Protein AF-A0AAV5TJA1-F1 (afdb_monomer_lite)

Radius of gyration: 21.53 Å; chains: 1; bounding box: 52×37×58 Å

pLDDT: mean 79.9, std 7.94, range [49.72, 91.69]

Organism: NCBI:txid358040

Structure (mmCIF, N/CA/C/O backbone):
data_AF-A0AAV5TJA1-F1
#
_entry.id   AF-A0AAV5TJA1-F1
#
loop_
_atom_site.group_PDB
_atom_site.id
_atom_site.type_symbol
_atom_site.label_atom_id
_atom_site.label_alt_id
_atom_site.label_comp_id
_atom_site.label_asym_id
_atom_site.label_entity_id
_atom_site.label_seq_id
_atom_site.pdbx_PDB_ins_code
_atom_site.Cartn_x
_atom_site.Cartn_y
_atom_site.Cartn_z
_atom_site.occupancy
_atom_site.B_iso_or_equiv
_atom_site.auth_seq_id
_atom_site.auth_comp_id
_atom_site.auth_asym_id
_atom_site.auth_atom_id
_atom_site.pdbx_PDB_model_num
ATOM 1 N N . GLN A 1 1 ? -17.751 -13.944 13.351 1.00 64.94 1 GLN A N 1
ATOM 2 C CA . GLN A 1 1 ? -16.417 -13.339 13.574 1.00 64.94 1 GLN A CA 1
ATOM 3 C C . GLN A 1 1 ? -15.294 -14.240 13.064 1.00 64.94 1 GLN A C 1
ATOM 5 O O . GLN A 1 1 ? -14.561 -13.781 12.206 1.00 64.94 1 GLN A O 1
ATOM 10 N N . VAL A 1 2 ? -15.208 -15.517 13.468 1.00 77.38 2 VAL A N 1
ATOM 11 C CA . VAL A 1 2 ? -14.156 -16.451 12.991 1.00 77.38 2 VAL A CA 1
ATOM 12 C C . VAL A 1 2 ? -14.112 -16.595 11.462 1.00 77.38 2 VAL A C 1
ATOM 14 O O . VAL A 1 2 ? -13.052 -16.428 10.872 1.00 77.38 2 VAL A O 1
ATOM 17 N N . ALA A 1 3 ? -15.261 -16.809 10.810 1.00 81.62 3 ALA A N 1
ATOM 18 C CA . ALA A 1 3 ? -15.333 -16.922 9.348 1.00 81.62 3 ALA A CA 1
ATOM 19 C C . ALA A 1 3 ? -14.856 -15.652 8.618 1.00 81.62 3 ALA A C 1
ATOM 21 O O . ALA A 1 3 ? -14.217 -15.740 7.576 1.00 81.62 3 ALA A O 1
ATOM 22 N N . LEU A 1 4 ?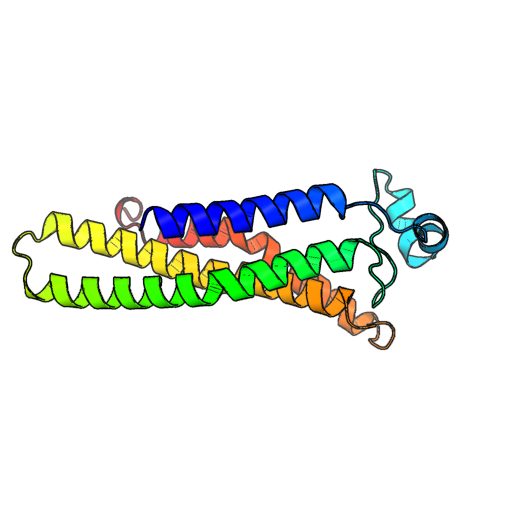 -15.117 -14.473 9.192 1.00 81.88 4 LEU A N 1
ATOM 23 C CA . LEU A 1 4 ? -14.651 -13.210 8.628 1.00 81.88 4 LEU A CA 1
ATOM 24 C C . LEU A 1 4 ? -13.134 -13.062 8.779 1.00 81.88 4 LEU A C 1
ATOM 26 O O . LEU A 1 4 ? -12.468 -12.694 7.822 1.00 81.88 4 LEU A O 1
ATOM 30 N N . CYS A 1 5 ? -12.583 -13.388 9.951 1.00 80.00 5 CYS A N 1
ATOM 31 C CA . CYS A 1 5 ? -11.135 -13.375 10.156 1.00 80.00 5 CYS A CA 1
ATOM 32 C C . CYS A 1 5 ? -10.425 -14.348 9.205 1.00 80.00 5 CYS A C 1
ATOM 34 O O . CYS A 1 5 ? -9.402 -13.991 8.630 1.00 80.00 5 CYS A O 1
ATOM 36 N N . ALA A 1 6 ? -10.988 -15.543 9.004 1.00 84.88 6 ALA A N 1
ATOM 37 C CA . ALA A 1 6 ? -10.466 -16.523 8.057 1.00 84.88 6 ALA A CA 1
ATOM 38 C C . ALA A 1 6 ? -10.518 -16.001 6.611 1.00 84.88 6 ALA A C 1
ATOM 40 O O . ALA A 1 6 ? -9.522 -16.090 5.900 1.00 84.88 6 ALA A O 1
ATOM 41 N N . ALA A 1 7 ? -11.633 -15.393 6.194 1.00 87.00 7 ALA A N 1
ATOM 42 C CA . ALA A 1 7 ? -11.761 -14.791 4.868 1.00 87.00 7 ALA A CA 1
ATOM 43 C C . ALA A 1 7 ? -10.744 -13.658 4.645 1.00 87.00 7 ALA A C 1
ATOM 45 O O . ALA A 1 7 ? -10.059 -13.641 3.626 1.00 87.00 7 ALA A O 1
ATOM 46 N N . THR A 1 8 ? -10.581 -12.754 5.616 1.00 85.38 8 THR A N 1
ATOM 47 C CA . THR A 1 8 ? -9.579 -11.680 5.545 1.00 85.38 8 THR A CA 1
ATOM 48 C C . THR A 1 8 ? -8.162 -12.242 5.469 1.00 85.38 8 THR A C 1
ATOM 50 O O . THR A 1 8 ? -7.363 -11.758 4.673 1.00 85.38 8 THR A O 1
ATOM 53 N N . LEU A 1 9 ? -7.849 -13.278 6.253 1.00 87.25 9 LEU A N 1
ATOM 54 C CA . LEU A 1 9 ? -6.540 -13.928 6.220 1.00 87.25 9 LEU A CA 1
ATOM 55 C C . LEU A 1 9 ? -6.255 -14.524 4.838 1.00 87.25 9 LEU A C 1
ATOM 57 O O . LEU A 1 9 ? -5.189 -14.278 4.292 1.00 87.25 9 LEU A O 1
ATOM 61 N N . ILE A 1 10 ? -7.218 -15.239 4.251 1.00 90.81 10 ILE A N 1
ATOM 62 C CA . ILE A 1 10 ? -7.085 -15.825 2.909 1.00 90.81 10 ILE A CA 1
ATOM 63 C C . ILE A 1 10 ? -6.821 -14.735 1.866 1.00 90.81 10 ILE A C 1
ATOM 65 O O . ILE A 1 10 ? -5.906 -14.872 1.054 1.00 90.81 10 ILE A O 1
ATOM 69 N N . ILE A 1 11 ? -7.578 -13.633 1.908 1.00 89.69 11 ILE A N 1
ATOM 70 C CA . ILE A 1 11 ? -7.388 -12.508 0.984 1.00 89.69 11 ILE A CA 1
ATOM 71 C C . ILE A 1 11 ? -5.988 -11.907 1.163 1.00 89.69 11 ILE A C 1
ATOM 73 O O . ILE A 1 11 ? -5.269 -11.738 0.181 1.00 89.69 11 ILE A O 1
ATOM 77 N N . LEU A 1 12 ? -5.551 -11.642 2.396 1.00 87.81 12 LEU A N 1
ATOM 78 C CA . LEU A 1 12 ? -4.220 -11.085 2.655 1.00 87.81 12 LEU A CA 1
ATOM 79 C C . LEU A 1 12 ? -3.098 -12.041 2.231 1.00 87.81 12 LEU A C 1
ATOM 81 O O . LEU A 1 12 ? -2.128 -11.608 1.615 1.00 87.81 12 LEU A O 1
ATOM 85 N N . SER A 1 13 ? -3.241 -13.342 2.488 1.00 89.88 13 SER A N 1
ATOM 86 C CA . SER A 1 13 ? -2.297 -14.356 2.014 1.00 89.88 13 SER A CA 1
ATOM 87 C C . SER A 1 13 ? -2.232 -14.398 0.487 1.00 89.88 13 SER A C 1
ATOM 89 O O . SER A 1 13 ? -1.139 -14.501 -0.064 1.00 89.88 13 SER A O 1
ATOM 91 N N . SER A 1 14 ? -3.364 -14.249 -0.209 1.00 89.94 14 SER A N 1
ATOM 92 C CA . SER A 1 14 ? -3.384 -14.192 -1.676 1.00 89.94 14 SER A CA 1
ATOM 93 C C . SER A 1 14 ? -2.633 -12.977 -2.230 1.00 89.94 14 SER A C 1
ATOM 95 O O . SER A 1 14 ? -1.937 -13.104 -3.233 1.00 89.94 14 SER A O 1
ATOM 97 N N . VAL A 1 15 ? -2.686 -11.829 -1.540 1.00 90.50 15 VAL A N 1
ATOM 98 C CA . VAL A 1 15 ? -1.891 -10.645 -1.899 1.00 90.50 15 VAL A CA 1
ATOM 99 C C . VAL A 1 15 ? -0.408 -10.952 -1.752 1.00 90.50 15 VAL A C 1
ATOM 101 O O . VAL A 1 15 ? 0.348 -10.734 -2.689 1.00 90.50 15 VAL A O 1
ATOM 104 N N . VAL A 1 16 ? 0.024 -11.517 -0.622 1.00 89.00 16 VAL A N 1
ATOM 105 C CA . VAL A 1 16 ? 1.441 -11.877 -0.418 1.00 89.00 16 VAL A CA 1
ATOM 106 C C . VAL A 1 16 ? 1.937 -12.829 -1.511 1.00 89.00 16 VAL A C 1
ATOM 108 O O . VAL A 1 16 ? 3.029 -12.637 -2.043 1.00 89.00 16 VAL A O 1
ATOM 111 N N . LEU A 1 17 ? 1.118 -13.810 -1.899 1.00 91.69 17 LEU A N 1
ATOM 112 C CA . LEU A 1 17 ? 1.439 -14.714 -3.002 1.00 91.69 17 LEU A CA 1
ATOM 113 C C . LEU A 1 17 ? 1.533 -13.975 -4.342 1.00 91.69 17 LEU A C 1
ATOM 115 O O . LEU A 1 17 ? 2.502 -14.175 -5.071 1.00 91.69 17 LEU A O 1
ATOM 119 N N . ALA A 1 18 ? 0.592 -13.081 -4.647 1.00 88.69 18 ALA A N 1
ATOM 120 C CA . ALA A 1 18 ? 0.651 -12.250 -5.846 1.00 88.69 18 ALA A CA 1
ATOM 121 C C . ALA A 1 18 ? 1.947 -11.426 -5.888 1.00 88.69 18 ALA A C 1
ATOM 123 O O . ALA A 1 18 ? 2.632 -11.418 -6.905 1.00 88.69 18 ALA A O 1
ATOM 124 N N . TRP A 1 19 ? 2.353 -10.818 -4.772 1.00 87.88 19 TRP A N 1
ATOM 125 C CA . TRP A 1 19 ? 3.637 -10.122 -4.684 1.00 87.88 19 TRP A CA 1
ATOM 126 C C . TRP A 1 19 ? 4.820 -11.062 -4.913 1.00 87.88 19 TRP A C 1
ATOM 128 O O . TRP A 1 19 ? 5.711 -10.717 -5.673 1.00 87.88 19 TRP A O 1
ATOM 138 N N . SER A 1 20 ? 4.818 -12.268 -4.345 1.00 88.38 20 SER A N 1
ATOM 139 C CA . SER A 1 20 ? 5.913 -13.226 -4.565 1.00 88.38 20 SER A CA 1
ATOM 140 C C . SER A 1 20 ? 6.063 -13.676 -6.025 1.00 88.38 20 SER A C 1
ATOM 142 O O . SER A 1 20 ? 7.172 -13.960 -6.465 1.00 88.38 20 SER A O 1
ATOM 144 N N . VAL A 1 21 ? 4.962 -13.720 -6.783 1.00 90.56 21 VAL A N 1
ATOM 145 C CA . VAL A 1 21 ? 4.949 -14.159 -8.188 1.00 90.56 21 VAL A CA 1
ATOM 146 C C . VAL A 1 21 ? 5.222 -12.999 -9.149 1.00 90.56 21 VAL A C 1
ATOM 148 O O . VAL A 1 21 ? 5.891 -13.182 -10.165 1.00 90.56 21 VAL A O 1
ATOM 151 N N . TYR A 1 22 ? 4.697 -11.811 -8.847 1.00 89.12 22 TYR A N 1
ATOM 152 C CA . TYR A 1 22 ? 4.706 -10.662 -9.754 1.00 89.12 22 TYR A CA 1
ATOM 153 C C . TYR A 1 22 ? 5.741 -9.584 -9.402 1.00 89.12 22 TYR A C 1
ATOM 155 O O . TYR A 1 22 ? 5.984 -8.711 -10.232 1.00 89.12 22 TYR A O 1
ATOM 163 N N . ALA A 1 23 ? 6.386 -9.637 -8.229 1.00 82.19 23 ALA A N 1
ATOM 164 C CA . ALA A 1 23 ? 7.516 -8.767 -7.878 1.00 82.19 23 ALA A CA 1
ATOM 165 C C . ALA A 1 23 ? 8.822 -9.270 -8.512 1.00 82.19 23 ALA A C 1
ATOM 167 O O . ALA A 1 23 ? 9.790 -9.595 -7.827 1.00 82.19 23 ALA A O 1
ATOM 168 N N . LYS A 1 24 ? 8.819 -9.352 -9.840 1.00 87.38 24 LYS A N 1
ATOM 169 C CA . LYS A 1 24 ? 9.995 -9.628 -10.661 1.00 87.38 24 LYS A CA 1
ATOM 170 C C . LYS A 1 24 ? 10.304 -8.419 -11.536 1.00 87.38 24 LYS A C 1
ATOM 172 O O . LYS A 1 24 ? 9.423 -7.589 -11.773 1.00 87.38 24 LYS A O 1
ATOM 177 N N . ASP A 1 25 ? 11.543 -8.342 -12.004 1.00 87.50 25 ASP A N 1
ATOM 178 C CA . ASP A 1 25 ? 11.960 -7.286 -12.919 1.00 87.50 25 ASP A CA 1
ATOM 179 C C . ASP A 1 25 ? 11.175 -7.345 -14.237 1.00 87.50 25 ASP A C 1
ATOM 181 O O . ASP A 1 25 ? 10.715 -8.404 -14.677 1.00 87.50 25 ASP A O 1
ATOM 185 N N . SER A 1 26 ? 10.994 -6.173 -14.839 1.00 90.00 26 SER A N 1
ATOM 186 C CA . SER A 1 26 ? 10.440 -6.001 -16.179 1.00 90.00 26 SER A CA 1
ATOM 187 C C . SER A 1 26 ? 11.366 -6.626 -17.218 1.00 90.00 26 SER A C 1
ATOM 189 O O . SER A 1 26 ? 12.589 -6.564 -17.084 1.00 90.00 26 SER A O 1
ATOM 191 N N . ASP A 1 27 ? 10.798 -7.148 -18.303 1.00 91.00 27 ASP A N 1
ATOM 192 C CA . ASP A 1 27 ? 11.599 -7.661 -19.420 1.00 91.00 27 ASP A CA 1
ATOM 193 C C . ASP A 1 27 ? 12.382 -6.522 -20.114 1.00 91.00 27 ASP A C 1
ATOM 195 O O . ASP A 1 27 ? 13.426 -6.750 -20.720 1.00 91.00 27 ASP A O 1
ATOM 199 N N . GLU A 1 28 ? 11.917 -5.275 -19.962 1.00 88.31 28 GLU A N 1
ATOM 200 C CA . GLU A 1 28 ? 12.562 -4.051 -20.460 1.00 88.31 28 GLU A CA 1
ATOM 201 C C . GLU A 1 28 ? 13.590 -3.456 -19.480 1.00 88.31 28 GLU A C 1
ATOM 203 O O . GLU A 1 28 ? 14.197 -2.423 -19.770 1.00 88.31 28 GLU A O 1
ATOM 208 N N . ALA A 1 29 ? 13.809 -4.084 -18.318 1.00 86.88 29 ALA A N 1
ATOM 209 C CA . ALA A 1 29 ? 14.772 -3.628 -17.316 1.00 86.88 29 ALA A CA 1
ATOM 210 C C . ALA A 1 29 ? 16.164 -3.261 -17.878 1.00 86.88 29 ALA A C 1
ATOM 212 O O . ALA A 1 29 ? 16.636 -2.177 -17.532 1.00 86.88 29 ALA A O 1
ATOM 213 N N . PRO A 1 30 ? 16.820 -4.069 -18.745 1.00 87.38 30 PRO A N 1
ATOM 214 C CA . PRO A 1 30 ? 18.149 -3.723 -19.252 1.00 87.38 30 PRO A CA 1
ATOM 215 C C . PRO A 1 30 ? 18.142 -2.438 -20.086 1.00 87.38 30 PRO A C 1
ATOM 217 O O . PRO A 1 30 ? 19.050 -1.629 -19.955 1.00 87.38 30 PRO A O 1
ATOM 220 N N . THR A 1 31 ? 17.095 -2.206 -20.879 1.00 87.81 31 THR A N 1
ATOM 221 C CA . THR A 1 31 ? 16.961 -0.987 -21.688 1.00 87.81 31 THR A CA 1
ATOM 222 C C . THR A 1 31 ? 16.700 0.240 -20.819 1.00 87.81 31 THR A C 1
ATOM 224 O O . THR A 1 31 ? 17.220 1.312 -21.095 1.00 87.81 31 THR A O 1
ATOM 227 N N . ILE A 1 32 ? 15.920 0.098 -19.744 1.00 85.81 32 ILE A N 1
ATOM 228 C CA . ILE A 1 32 ? 15.647 1.199 -18.806 1.00 85.81 32 ILE A CA 1
ATOM 229 C C . ILE A 1 32 ? 16.915 1.576 -18.025 1.00 85.81 32 ILE A C 1
ATOM 231 O O . ILE A 1 32 ? 17.130 2.742 -17.712 1.00 85.81 32 ILE A O 1
ATOM 235 N N . MET A 1 33 ? 17.792 0.612 -17.729 1.00 86.88 33 MET A N 1
ATOM 236 C CA . MET A 1 33 ? 19.067 0.881 -17.053 1.00 86.88 33 MET A CA 1
ATOM 237 C C . MET A 1 33 ? 20.038 1.733 -17.887 1.00 86.88 33 MET A C 1
ATOM 239 O O . MET A 1 33 ? 20.960 2.315 -17.323 1.00 86.88 33 MET A O 1
ATOM 243 N N . GLU A 1 34 ? 19.841 1.849 -19.200 1.00 88.00 34 GLU A N 1
ATOM 244 C CA . GLU A 1 34 ? 20.666 2.711 -20.055 1.00 88.00 34 GLU A CA 1
ATOM 245 C C . GLU A 1 34 ? 20.300 4.203 -19.930 1.00 88.00 34 GLU A C 1
ATOM 247 O O . GLU A 1 34 ? 21.062 5.061 -20.383 1.00 88.00 34 GLU A O 1
ATOM 252 N N . ASP A 1 35 ? 19.175 4.535 -19.284 1.00 86.62 35 ASP A N 1
ATOM 253 C CA . ASP A 1 35 ? 18.709 5.915 -19.165 1.00 86.62 35 ASP A CA 1
ATOM 254 C C . ASP A 1 35 ? 19.674 6.770 -18.309 1.00 86.62 35 ASP A C 1
ATOM 256 O O . ASP A 1 35 ? 20.073 6.376 -17.205 1.00 86.62 35 ASP A O 1
ATOM 260 N N . PRO A 1 36 ? 20.012 8.001 -18.750 1.00 84.44 36 PRO A N 1
ATOM 261 C CA . PRO A 1 36 ? 20.966 8.866 -18.048 1.00 84.44 36 PRO A CA 1
ATOM 262 C C . PRO A 1 36 ? 20.493 9.253 -16.639 1.00 84.44 36 PRO A C 1
ATOM 264 O O . PRO A 1 36 ? 21.304 9.491 -15.747 1.00 84.44 36 PRO A O 1
ATOM 267 N N . GLU A 1 37 ? 19.178 9.270 -16.405 1.00 81.12 37 GLU A N 1
ATOM 268 C CA . GLU A 1 37 ? 18.582 9.554 -15.095 1.00 81.12 37 GLU A CA 1
ATOM 269 C C . GLU A 1 37 ? 18.829 8.450 -14.058 1.00 81.12 37 GLU A C 1
ATOM 271 O O . GLU A 1 37 ? 18.674 8.685 -12.859 1.00 81.12 37 GLU A O 1
ATOM 276 N N . LEU A 1 38 ? 19.201 7.249 -14.504 1.00 83.38 38 LEU A N 1
ATOM 277 C CA . LEU A 1 38 ? 19.432 6.078 -13.663 1.00 83.38 38 LEU A CA 1
ATOM 278 C C . LEU A 1 38 ? 20.916 5.800 -13.427 1.00 83.38 38 LEU A C 1
ATOM 280 O O . LEU A 1 38 ? 21.247 5.058 -12.502 1.00 83.38 38 LEU A O 1
ATOM 284 N N . GLN A 1 39 ? 21.813 6.446 -14.177 1.00 86.25 39 GLN A N 1
ATOM 285 C CA . GLN A 1 39 ? 23.257 6.233 -14.053 1.00 86.25 39 GLN A CA 1
ATOM 286 C C . GLN A 1 39 ? 23.776 6.511 -12.641 1.00 86.25 39 GLN A C 1
ATOM 288 O O . GLN A 1 39 ? 24.488 5.678 -12.092 1.00 86.25 39 GLN A O 1
ATOM 293 N N . TRP A 1 40 ? 23.331 7.590 -11.988 1.00 86.50 40 TRP A N 1
ATOM 294 C CA . TRP A 1 40 ? 23.729 7.880 -10.601 1.00 86.50 40 TRP A CA 1
ATOM 295 C C . TRP A 1 40 ? 23.316 6.768 -9.616 1.00 86.50 40 TRP A C 1
ATOM 297 O O . TRP A 1 40 ? 23.975 6.549 -8.598 1.00 86.50 40 TRP A O 1
ATOM 307 N N . LEU A 1 41 ? 22.207 6.069 -9.894 1.00 85.44 41 LEU A N 1
ATOM 308 C CA . LEU A 1 41 ? 21.709 4.979 -9.057 1.00 85.44 41 LEU A CA 1
ATOM 309 C C . LEU A 1 41 ? 22.492 3.690 -9.323 1.00 85.44 41 LEU A C 1
ATOM 311 O O . LEU A 1 41 ? 22.789 2.958 -8.383 1.00 85.44 41 LEU A O 1
ATOM 315 N N . ILE A 1 42 ? 22.859 3.447 -10.582 1.00 88.12 42 ILE A N 1
ATOM 316 C CA . ILE A 1 42 ? 23.706 2.324 -11.000 1.00 88.12 42 ILE A CA 1
ATOM 317 C C . ILE A 1 42 ? 25.118 2.475 -10.419 1.00 88.12 42 ILE A C 1
ATOM 319 O O . ILE A 1 42 ? 25.646 1.526 -9.843 1.00 88.12 42 ILE A O 1
ATOM 323 N N . GLU A 1 43 ? 25.698 3.676 -10.485 1.00 89.62 43 GLU A N 1
ATOM 324 C CA . GLU A 1 43 ? 27.015 4.007 -9.919 1.00 89.62 43 GLU A CA 1
ATOM 325 C C . GLU A 1 43 ? 27.082 3.794 -8.404 1.00 89.62 43 GLU A C 1
ATOM 327 O O . GLU A 1 43 ? 28.119 3.403 -7.867 1.00 89.62 43 GLU A O 1
ATOM 332 N N . ARG A 1 44 ? 25.964 4.012 -7.701 1.00 88.31 44 ARG A N 1
ATOM 333 C CA . ARG A 1 44 ? 25.855 3.771 -6.257 1.00 88.31 44 ARG A CA 1
ATOM 334 C C . ARG A 1 44 ? 25.991 2.284 -5.892 1.00 88.31 44 ARG A C 1
ATOM 336 O O . ARG A 1 44 ? 26.335 1.975 -4.749 1.00 88.31 44 ARG A O 1
ATOM 343 N N . GLY A 1 45 ? 25.742 1.384 -6.844 1.00 84.31 45 GLY A N 1
ATOM 344 C CA . GLY A 1 45 ? 25.779 -0.063 -6.661 1.00 84.31 45 GLY A CA 1
ATOM 345 C C . GLY A 1 45 ? 24.579 -0.630 -5.889 1.00 84.31 45 GLY A C 1
ATOM 346 O O . GLY A 1 45 ? 23.758 0.094 -5.325 1.00 84.31 45 GLY A O 1
ATOM 347 N N . GLY A 1 46 ? 24.491 -1.963 -5.853 1.00 84.69 46 GLY A N 1
ATOM 348 C CA . GLY A 1 46 ? 23.399 -2.716 -5.224 1.00 84.69 46 GLY A CA 1
ATOM 349 C C . GLY A 1 46 ? 22.424 -3.339 -6.228 1.00 84.69 46 GLY A C 1
ATOM 350 O O . GLY A 1 46 ? 22.572 -3.194 -7.439 1.00 84.69 46 GLY A O 1
ATOM 351 N N . THR A 1 47 ? 21.433 -4.073 -5.719 1.00 83.00 47 THR A N 1
ATOM 352 C CA . THR A 1 47 ? 20.377 -4.682 -6.542 1.00 83.00 47 THR A CA 1
ATOM 353 C C . THR A 1 47 ? 19.277 -3.655 -6.798 1.00 83.00 47 THR A C 1
ATOM 355 O O . THR A 1 47 ? 18.568 -3.261 -5.870 1.00 83.00 47 THR A O 1
ATOM 358 N N . ILE A 1 48 ? 19.144 -3.212 -8.048 1.00 84.06 48 ILE A N 1
ATOM 359 C CA . ILE A 1 48 ? 18.085 -2.296 -8.483 1.00 84.06 48 ILE A CA 1
ATOM 360 C C . ILE A 1 48 ? 16.947 -3.129 -9.063 1.00 84.06 48 ILE A C 1
ATOM 362 O O . ILE A 1 48 ? 17.150 -3.836 -10.045 1.00 84.06 48 ILE A O 1
ATOM 366 N N . PHE A 1 49 ? 15.762 -3.017 -8.466 1.00 83.50 49 PHE A N 1
ATOM 367 C CA . PHE A 1 49 ? 14.549 -3.628 -9.002 1.00 83.50 49 PHE A CA 1
ATOM 368 C C . PHE A 1 49 ? 13.874 -2.675 -9.984 1.00 83.50 49 PHE A C 1
ATOM 370 O O . PHE A 1 49 ? 13.556 -1.535 -9.632 1.00 83.50 49 PHE A O 1
ATOM 377 N N . MET A 1 50 ? 13.646 -3.149 -11.204 1.00 87.38 50 MET A N 1
ATOM 378 C CA . MET A 1 50 ? 13.073 -2.364 -12.293 1.00 87.38 50 MET A CA 1
ATOM 379 C C . MET A 1 50 ? 11.690 -2.888 -12.644 1.00 87.38 50 MET A C 1
ATOM 381 O O . MET A 1 50 ? 11.544 -3.930 -13.271 1.00 87.38 50 MET A O 1
ATOM 385 N N . PHE A 1 51 ? 10.655 -2.134 -12.287 1.00 85.69 51 PHE A N 1
ATOM 386 C CA . PHE A 1 51 ? 9.267 -2.573 -12.461 1.00 85.69 51 PHE A CA 1
ATOM 387 C C . PHE A 1 51 ? 8.640 -2.199 -13.811 1.00 85.69 51 PHE A C 1
ATOM 389 O O . PHE A 1 51 ? 7.502 -2.579 -14.069 1.00 85.69 51 PHE A O 1
ATOM 396 N N . GLY A 1 52 ? 9.372 -1.492 -14.675 1.00 85.56 52 GLY A N 1
ATOM 397 C CA . GLY A 1 52 ? 8.904 -1.013 -15.978 1.00 85.56 52 GLY A CA 1
ATOM 398 C C . GLY A 1 52 ? 8.887 0.512 -16.069 1.00 85.56 52 GLY A C 1
ATOM 399 O O . GLY A 1 52 ? 9.210 1.214 -15.107 1.00 85.56 52 GLY A O 1
ATOM 400 N N . ARG A 1 53 ? 8.534 1.028 -17.248 1.00 83.75 53 ARG A N 1
ATOM 401 C CA . ARG A 1 53 ? 8.408 2.472 -17.481 1.00 83.75 53 ARG A CA 1
ATOM 402 C C . ARG A 1 53 ? 7.142 3.022 -16.803 1.00 83.75 53 ARG A C 1
ATOM 404 O O . ARG A 1 53 ? 6.188 2.269 -16.592 1.00 83.75 53 ARG A O 1
ATOM 411 N N . PRO A 1 54 ? 7.096 4.323 -16.459 1.00 80.19 54 PRO A N 1
ATOM 412 C CA . PRO A 1 54 ? 5.865 4.961 -15.994 1.00 80.19 54 PRO A CA 1
ATOM 413 C C . PRO A 1 54 ? 4.697 4.678 -16.951 1.00 80.19 54 PRO A C 1
ATOM 415 O O . PRO A 1 54 ? 4.874 4.699 -18.165 1.00 80.19 54 PRO A O 1
ATOM 418 N N . GLY A 1 55 ? 3.523 4.348 -16.410 1.00 79.00 55 GLY A N 1
ATOM 419 C CA . GLY A 1 55 ? 2.358 3.927 -17.199 1.00 79.00 55 GLY A CA 1
ATOM 420 C C . GLY A 1 55 ? 2.407 2.505 -17.783 1.00 79.00 55 GLY A C 1
ATOM 421 O O . GLY A 1 55 ? 1.380 2.023 -18.251 1.00 79.00 55 GLY A O 1
ATOM 422 N N . ASN A 1 56 ? 3.546 1.803 -17.734 1.00 83.56 56 ASN A N 1
ATOM 423 C CA . ASN A 1 56 ? 3.668 0.407 -18.166 1.00 83.56 56 ASN A CA 1
ATOM 424 C C . ASN A 1 56 ? 4.548 -0.408 -17.204 1.00 83.56 56 ASN A C 1
ATOM 426 O O . ASN A 1 56 ? 5.682 -0.784 -17.507 1.00 83.56 56 ASN A O 1
ATOM 430 N N . ALA A 1 57 ? 4.000 -0.712 -16.028 1.00 81.56 57 ALA A N 1
ATOM 431 C CA . ALA A 1 57 ? 4.682 -1.492 -14.997 1.00 81.56 57 ALA A CA 1
ATOM 432 C C . ALA A 1 57 ? 4.568 -3.026 -15.200 1.00 81.56 57 ALA A C 1
ATOM 434 O O . ALA A 1 57 ? 4.450 -3.768 -14.228 1.00 81.56 57 ALA A O 1
ATOM 435 N N . GLN A 1 58 ? 4.505 -3.494 -16.455 1.00 86.88 58 GLN A N 1
ATOM 436 C CA . GLN A 1 58 ? 4.383 -4.880 -16.951 1.00 86.88 58 GLN A CA 1
ATOM 437 C C . GLN A 1 58 ? 3.870 -5.961 -15.971 1.00 86.88 58 GLN A C 1
ATOM 439 O O . GLN A 1 58 ? 2.713 -6.371 -16.062 1.00 86.88 58 GLN A O 1
ATOM 444 N N . TYR A 1 59 ? 4.719 -6.490 -15.083 1.00 88.75 59 TYR A N 1
ATOM 445 C CA . TYR A 1 59 ? 4.341 -7.521 -14.105 1.00 88.75 59 TYR A CA 1
ATOM 446 C C . TYR A 1 59 ? 3.855 -6.924 -12.782 1.00 88.75 59 TYR A C 1
ATOM 448 O O . TYR A 1 59 ? 2.879 -7.394 -12.195 1.00 88.75 59 TYR A O 1
ATOM 456 N N . PHE A 1 60 ? 4.487 -5.838 -12.349 1.00 86.31 60 PHE A N 1
ATOM 457 C CA . PHE A 1 60 ? 4.184 -5.126 -11.116 1.00 86.31 60 PHE A CA 1
ATOM 458 C C . PHE A 1 60 ? 2.753 -4.570 -11.084 1.00 86.31 60 PHE A C 1
ATOM 460 O O . PHE A 1 60 ? 2.117 -4.567 -10.031 1.00 86.31 60 PHE A O 1
ATOM 467 N N . GLN A 1 61 ? 2.186 -4.195 -12.235 1.00 86.25 61 GLN A N 1
ATOM 468 C CA . GLN A 1 61 ? 0.782 -3.769 -12.319 1.00 86.25 61 GLN A CA 1
ATOM 469 C C . GLN A 1 61 ? -0.198 -4.834 -11.795 1.00 86.25 61 GLN A C 1
ATOM 471 O O . GLN A 1 61 ? -1.174 -4.488 -11.133 1.00 86.25 61 GLN A O 1
ATOM 476 N N . TYR A 1 62 ? 0.069 -6.129 -12.007 1.00 87.19 62 TYR A N 1
ATOM 477 C CA . TYR A 1 62 ? -0.791 -7.204 -11.501 1.00 87.19 62 TYR A CA 1
ATOM 478 C C . TYR A 1 62 ? -0.685 -7.340 -9.980 1.00 87.19 62 TYR A C 1
ATOM 480 O O . TYR A 1 62 ? -1.699 -7.545 -9.306 1.00 87.19 62 TYR A O 1
ATOM 488 N N . ALA A 1 63 ? 0.514 -7.144 -9.419 1.00 86.12 63 ALA A N 1
ATOM 489 C CA . ALA A 1 63 ? 0.699 -7.062 -7.972 1.00 86.12 63 ALA A CA 1
ATOM 490 C C . ALA A 1 63 ? -0.110 -5.891 -7.384 1.00 86.12 63 ALA A C 1
ATOM 492 O O . ALA A 1 63 ? -0.826 -6.067 -6.396 1.00 86.12 63 ALA A O 1
ATOM 493 N N . LEU A 1 64 ? -0.083 -4.722 -8.029 1.00 84.56 64 LEU A N 1
ATOM 494 C CA . LEU A 1 64 ? -0.847 -3.546 -7.599 1.00 84.56 64 LEU A CA 1
ATOM 495 C C . LEU A 1 64 ? -2.362 -3.753 -7.703 1.00 84.56 64 LEU A C 1
ATOM 497 O O . LEU A 1 64 ? -3.091 -3.409 -6.771 1.00 84.56 64 LEU A O 1
ATOM 501 N N . ILE A 1 65 ? -2.843 -4.369 -8.786 1.00 85.81 65 ILE A N 1
ATOM 502 C CA . ILE A 1 65 ? -4.261 -4.718 -8.937 1.00 85.81 65 ILE A CA 1
ATOM 503 C C . ILE A 1 65 ? -4.694 -5.662 -7.810 1.00 85.81 65 ILE A C 1
ATOM 505 O O . ILE A 1 65 ? -5.754 -5.452 -7.221 1.00 85.81 65 ILE A O 1
ATOM 509 N N . SER A 1 66 ? -3.867 -6.650 -7.443 1.00 88.38 66 SER A N 1
ATOM 510 C CA . SER A 1 66 ? -4.183 -7.572 -6.342 1.00 88.38 66 SER A CA 1
ATOM 511 C C . SER A 1 66 ? -4.376 -6.846 -5.001 1.00 88.38 66 SER A C 1
ATOM 513 O O . SER A 1 66 ? -5.317 -7.143 -4.262 1.00 88.38 66 SER A O 1
ATOM 515 N N . VAL A 1 67 ? -3.555 -5.826 -4.719 1.00 86.12 67 VAL A N 1
ATOM 516 C CA . VAL A 1 67 ? -3.703 -4.961 -3.537 1.00 86.12 67 VAL A CA 1
ATOM 517 C C . VAL A 1 67 ? -4.978 -4.132 -3.634 1.00 86.12 67 VAL A C 1
ATOM 519 O O . VAL A 1 67 ? -5.729 -4.056 -2.663 1.00 86.12 67 VAL A O 1
ATOM 522 N N . GLY A 1 68 ? -5.257 -3.545 -4.801 1.00 83.62 68 GLY A N 1
ATOM 523 C CA . GLY A 1 68 ? -6.475 -2.769 -5.034 1.00 83.62 68 GLY A CA 1
ATOM 524 C C . GLY A 1 68 ? -7.744 -3.585 -4.777 1.00 83.62 68 GLY A C 1
ATOM 525 O O . GLY A 1 68 ? -8.633 -3.132 -4.056 1.00 83.62 68 GLY A O 1
ATOM 526 N N . VAL A 1 69 ? -7.797 -4.821 -5.283 1.00 86.56 69 VAL A N 1
ATOM 527 C CA . VAL A 1 69 ? -8.905 -5.760 -5.045 1.00 86.56 69 VAL A CA 1
ATOM 528 C C . VAL A 1 69 ? -9.029 -6.098 -3.558 1.00 86.56 69 VAL A C 1
ATOM 530 O O . VAL A 1 69 ? -10.128 -6.045 -3.005 1.00 86.56 69 VAL A O 1
ATOM 533 N N . ALA A 1 70 ? -7.918 -6.388 -2.878 1.00 87.50 70 ALA A N 1
ATOM 534 C CA . ALA A 1 70 ? -7.935 -6.682 -1.447 1.00 87.50 70 ALA A CA 1
ATOM 535 C C . ALA A 1 70 ? -8.446 -5.497 -0.612 1.00 87.50 70 ALA A C 1
ATOM 537 O O . ALA A 1 70 ? -9.269 -5.687 0.284 1.00 87.50 70 ALA A O 1
ATOM 538 N N . VAL A 1 71 ? -8.019 -4.271 -0.928 1.00 83.94 71 VAL A N 1
ATOM 539 C CA . VAL A 1 71 ? -8.497 -3.048 -0.266 1.00 83.94 71 VAL A CA 1
ATOM 540 C C . VAL A 1 71 ? -9.987 -2.826 -0.531 1.00 83.94 71 VAL A C 1
ATOM 542 O O . VAL A 1 71 ? -10.723 -2.511 0.403 1.00 83.94 71 VAL A O 1
ATOM 545 N N . ALA A 1 72 ? -10.454 -3.037 -1.764 1.00 85.25 72 ALA A N 1
ATOM 546 C CA . ALA A 1 72 ? -11.866 -2.892 -2.117 1.00 85.25 72 ALA A CA 1
ATOM 547 C C . ALA A 1 72 ? -12.768 -3.899 -1.379 1.00 85.25 72 ALA A C 1
A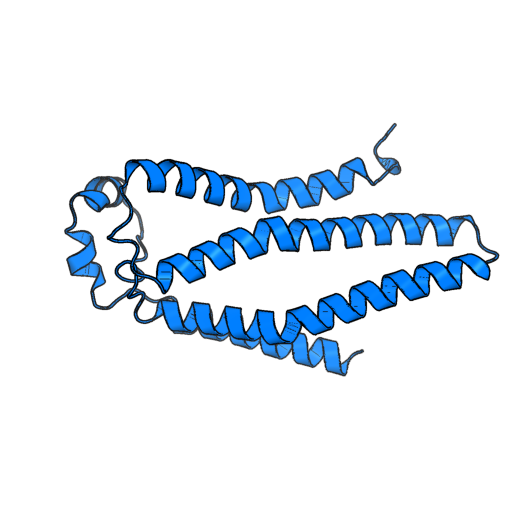TOM 549 O O . ALA A 1 72 ? -13.880 -3.551 -0.987 1.00 85.25 72 ALA A O 1
ATOM 550 N N . LEU A 1 73 ? -12.286 -5.125 -1.143 1.00 86.75 73 LEU A N 1
ATOM 551 C CA . LEU A 1 73 ? -13.030 -6.162 -0.422 1.00 86.75 73 LEU A CA 1
ATOM 552 C C . LEU A 1 73 ? -12.973 -5.984 1.104 1.00 86.75 73 LEU A C 1
ATOM 554 O O . LEU A 1 73 ? -13.996 -6.080 1.783 1.00 86.75 73 LEU A O 1
ATOM 558 N N . ILE A 1 74 ? -11.788 -5.719 1.662 1.00 85.56 74 ILE A N 1
ATOM 559 C CA . ILE A 1 74 ? -11.563 -5.665 3.118 1.00 85.56 74 ILE A CA 1
ATOM 560 C C . ILE A 1 74 ? -11.935 -4.295 3.700 1.00 85.56 74 ILE A C 1
ATOM 562 O O . ILE A 1 74 ? -12.429 -4.209 4.831 1.00 85.56 74 ILE A O 1
ATOM 566 N N . GLY A 1 75 ? -11.706 -3.215 2.951 1.00 82.00 75 GLY A N 1
ATOM 567 C CA . GLY A 1 75 ? -11.868 -1.834 3.409 1.00 82.00 75 GLY A CA 1
ATOM 568 C C . GLY A 1 75 ? -13.276 -1.521 3.926 1.00 82.00 75 GLY A C 1
ATOM 569 O O . GLY A 1 75 ? -13.411 -1.135 5.092 1.00 82.00 75 GLY A O 1
ATOM 570 N N . PRO A 1 76 ? -14.343 -1.739 3.132 1.00 83.31 76 PRO A N 1
ATOM 571 C CA . PRO A 1 76 ? -15.717 -1.470 3.559 1.00 83.31 76 PRO A CA 1
ATOM 572 C C . PRO A 1 76 ? -16.134 -2.293 4.783 1.00 83.31 76 PRO A C 1
ATOM 574 O O . PRO A 1 76 ? -16.791 -1.784 5.696 1.00 83.31 76 PRO A O 1
ATOM 577 N N . VAL A 1 77 ? -15.716 -3.560 4.849 1.00 83.88 77 VAL A N 1
ATOM 578 C CA . VAL A 1 77 ? -16.025 -4.441 5.985 1.00 83.88 77 VAL A CA 1
ATOM 579 C C . VAL A 1 77 ? -15.324 -3.961 7.256 1.00 83.88 77 VAL A C 1
ATOM 581 O O . VAL A 1 77 ? -15.934 -3.880 8.320 1.00 83.88 77 VAL A O 1
ATOM 584 N N . THR A 1 78 ? -14.060 -3.558 7.149 1.00 79.94 78 THR A N 1
ATOM 585 C CA . THR A 1 78 ? -13.305 -3.008 8.283 1.00 79.94 78 THR A CA 1
ATOM 586 C C . THR A 1 78 ? -13.930 -1.703 8.776 1.00 79.94 78 THR A C 1
ATOM 588 O O . THR A 1 78 ? -14.100 -1.508 9.980 1.00 79.94 78 THR A O 1
ATOM 591 N N . PHE A 1 79 ? -14.349 -0.830 7.858 1.00 80.88 79 PHE A N 1
ATOM 592 C CA . PHE A 1 79 ? -14.992 0.438 8.198 1.00 80.88 79 PHE A CA 1
ATOM 593 C C . PHE A 1 79 ? -16.358 0.248 8.881 1.00 80.88 79 PHE A C 1
ATOM 595 O O . PHE A 1 79 ? -16.655 0.881 9.898 1.00 80.88 79 PHE A O 1
ATOM 602 N N . THR A 1 80 ? -17.191 -0.660 8.371 1.00 82.00 80 THR A N 1
ATOM 603 C CA . THR A 1 80 ? -18.492 -0.975 8.986 1.00 82.00 80 THR A CA 1
ATOM 604 C C . THR A 1 80 ? -18.331 -1.600 10.373 1.00 82.00 80 THR A C 1
ATOM 606 O O . THR A 1 80 ? -19.005 -1.181 11.312 1.00 82.00 80 THR A O 1
ATOM 609 N N . LEU A 1 81 ? -17.380 -2.518 10.564 1.00 80.69 81 LEU A N 1
ATOM 610 C CA . LEU A 1 81 ? -17.088 -3.074 11.889 1.00 80.69 81 LEU A CA 1
ATOM 611 C C . LEU A 1 81 ? -16.552 -2.032 12.867 1.00 80.69 81 LEU A C 1
ATOM 613 O O . LEU A 1 81 ? -16.946 -2.025 14.035 1.00 80.69 81 LEU A O 1
ATOM 617 N N . MET A 1 82 ? -15.682 -1.135 12.407 1.00 79.12 82 MET A N 1
ATOM 618 C CA . MET A 1 82 ? -15.160 -0.032 13.210 1.00 79.12 82 MET A CA 1
ATOM 619 C C . MET A 1 82 ? -16.300 0.876 13.691 1.00 79.12 82 MET A C 1
ATOM 621 O O . MET A 1 82 ? -16.429 1.138 14.889 1.00 79.12 82 MET A O 1
ATOM 625 N N . THR A 1 83 ? -17.169 1.315 12.778 1.00 79.56 83 THR A N 1
ATOM 626 C CA . THR A 1 83 ? -18.307 2.192 13.107 1.00 79.56 83 THR A CA 1
ATOM 627 C C . THR A 1 83 ? -19.308 1.508 14.038 1.00 79.56 83 THR A C 1
ATOM 629 O O . THR A 1 83 ? -19.749 2.116 15.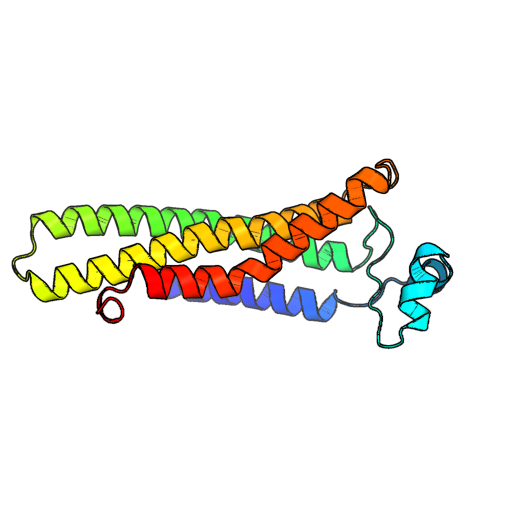018 1.00 79.56 83 THR A O 1
ATOM 632 N N . GLN A 1 84 ? -19.608 0.225 13.813 1.00 84.06 84 GLN A N 1
ATOM 633 C CA . GLN A 1 84 ? -20.445 -0.574 14.711 1.00 84.06 84 GLN A CA 1
ATOM 634 C C . GLN A 1 84 ? -19.819 -0.730 16.099 1.00 84.06 84 GLN A C 1
ATOM 636 O O . GLN A 1 84 ? -20.507 -0.546 17.103 1.00 84.06 84 GLN A O 1
ATOM 641 N N . SER A 1 85 ? -18.515 -0.998 16.173 1.00 79.19 85 SER A N 1
ATOM 642 C CA . SER A 1 85 ? -17.786 -1.122 17.440 1.00 79.19 85 SER A CA 1
ATOM 643 C C . SER A 1 85 ? -17.820 0.190 18.227 1.00 79.19 85 SER A C 1
ATOM 645 O O . SER A 1 85 ? -18.099 0.190 19.426 1.00 79.19 85 SER A O 1
ATOM 647 N N . MET A 1 86 ? -17.654 1.331 17.548 1.00 75.88 86 MET A N 1
ATOM 648 C CA . MET A 1 86 ? -17.808 2.658 18.157 1.00 75.88 86 MET A CA 1
ATOM 649 C C . MET A 1 86 ? -19.237 2.913 18.656 1.00 75.88 86 MET A C 1
ATOM 651 O O . MET A 1 86 ? -19.426 3.480 19.736 1.00 75.88 86 MET A O 1
ATOM 655 N N . ALA A 1 87 ? -20.255 2.509 17.893 1.00 81.12 87 ALA A N 1
ATOM 656 C CA . ALA A 1 87 ? -21.654 2.661 18.286 1.00 81.12 87 ALA A CA 1
ATOM 657 C C . ALA A 1 87 ? -22.018 1.774 19.491 1.00 81.12 87 ALA A C 1
ATOM 659 O O . ALA A 1 87 ? -22.728 2.222 20.394 1.00 81.12 87 ALA A O 1
ATOM 660 N N . LEU A 1 88 ? -21.502 0.543 19.540 1.00 78.44 88 LEU A N 1
ATOM 661 C CA . LEU A 1 88 ? -21.716 -0.391 20.644 1.00 78.44 88 LEU A CA 1
ATOM 662 C C . LEU A 1 88 ? -21.043 0.104 21.928 1.00 78.44 88 LEU A C 1
ATOM 664 O O . LEU A 1 88 ? -21.686 0.118 22.978 1.00 78.44 88 LEU A O 1
ATOM 668 N N . LEU A 1 89 ? -19.818 0.635 21.839 1.00 71.44 89 LEU A N 1
ATOM 669 C CA . LEU A 1 89 ? -19.138 1.265 22.976 1.00 71.44 89 LEU A CA 1
ATOM 670 C C . LEU A 1 89 ? -19.958 2.426 23.567 1.00 71.44 89 LEU A C 1
ATOM 672 O O . LEU A 1 89 ? -20.084 2.557 24.785 1.00 71.44 89 LEU A O 1
ATOM 676 N N . LYS A 1 90 ? -20.562 3.260 22.706 1.00 70.25 90 LYS A N 1
ATOM 677 C CA . LYS A 1 90 ? -21.436 4.365 23.140 1.00 70.25 90 LYS A CA 1
ATOM 678 C C . LYS A 1 90 ? -22.697 3.871 23.858 1.00 70.25 90 LYS A C 1
ATOM 680 O O . LYS A 1 90 ? -23.173 4.566 24.751 1.00 70.25 90 LYS A O 1
ATOM 685 N N . LYS A 1 91 ? -23.232 2.700 23.490 1.00 72.69 91 LYS A N 1
ATOM 686 C CA . LYS A 1 91 ? -24.402 2.090 24.147 1.00 72.69 91 LYS A CA 1
ATOM 687 C C . LYS A 1 91 ? -24.042 1.451 25.490 1.00 72.69 91 LYS A C 1
ATOM 689 O O . LYS A 1 91 ? -24.721 1.723 26.474 1.00 72.69 91 LYS A O 1
ATOM 694 N N . VAL A 1 92 ? -22.957 0.673 25.558 1.00 67.56 92 VAL A N 1
ATOM 695 C CA . VAL A 1 92 ? -22.484 0.024 26.801 1.00 67.56 92 VAL A CA 1
ATOM 696 C C . VAL A 1 92 ? -22.151 1.056 27.886 1.00 67.56 92 VAL A C 1
ATOM 698 O O . VAL A 1 92 ? -22.489 0.850 29.050 1.00 67.56 92 VAL A O 1
ATOM 701 N N . ARG A 1 93 ? -21.629 2.230 27.497 1.00 62.28 93 ARG A N 1
ATOM 702 C CA . ARG A 1 93 ? -21.424 3.398 28.377 1.00 62.28 93 ARG A CA 1
ATOM 703 C C . ARG A 1 93 ? -22.657 3.775 29.209 1.00 62.28 93 ARG A C 1
ATOM 705 O O . ARG A 1 93 ? -22.498 4.303 30.304 1.00 62.28 93 ARG A O 1
ATOM 712 N N . ARG A 1 94 ? -23.872 3.565 28.688 1.00 59.75 94 ARG A N 1
ATOM 713 C CA . ARG A 1 94 ? -25.120 3.948 29.365 1.00 59.75 94 ARG A CA 1
ATOM 714 C C . ARG A 1 94 ? -25.534 2.950 30.457 1.00 59.75 94 ARG A C 1
ATOM 716 O O . ARG A 1 94 ? -26.290 3.336 31.339 1.00 59.75 94 ARG A O 1
ATOM 723 N N . ASN A 1 95 ? -25.011 1.717 30.418 1.00 60.78 95 ASN A N 1
ATOM 724 C CA . ASN A 1 95 ? -25.476 0.590 31.238 1.00 60.78 95 ASN A CA 1
ATOM 725 C C . ASN A 1 95 ? -24.397 -0.034 32.154 1.00 60.78 95 ASN A C 1
ATOM 727 O O . ASN A 1 95 ? -24.721 -0.943 32.916 1.00 60.78 95 ASN A O 1
ATOM 731 N N . SER A 1 96 ? -23.129 0.391 32.089 1.00 56.94 96 SER A N 1
ATOM 732 C CA . SER A 1 96 ? -22.042 -0.221 32.876 1.00 56.94 96 SER A CA 1
ATOM 733 C C . SER A 1 96 ? -21.885 0.397 34.274 1.00 56.94 96 SER A C 1
ATOM 735 O O . SER A 1 96 ? -21.765 1.614 34.414 1.00 56.94 96 SER A O 1
ATOM 737 N N . PHE A 1 97 ? -21.824 -0.456 35.306 1.00 59.88 97 PHE A N 1
ATOM 738 C CA . PHE A 1 97 ? -21.584 -0.085 36.711 1.00 59.88 97 PHE A CA 1
ATOM 739 C C . PHE A 1 97 ? -20.091 -0.089 37.112 1.00 59.88 97 PHE A C 1
ATOM 741 O O . PHE A 1 97 ? -19.723 0.545 38.101 1.00 59.88 97 PHE A O 1
ATOM 748 N N . SER A 1 98 ? -19.207 -0.758 36.354 1.00 63.97 98 SER A N 1
ATOM 749 C CA . SER A 1 98 ? -17.763 -0.823 36.650 1.00 63.97 98 SER A CA 1
ATOM 750 C C . SER A 1 98 ? -17.019 0.351 36.007 1.00 63.97 98 SER A C 1
ATOM 752 O O . SER A 1 98 ? -16.765 0.352 34.805 1.00 63.97 98 SER A O 1
ATOM 754 N N . ARG A 1 99 ? -16.668 1.372 36.801 1.00 64.31 99 ARG A N 1
ATOM 755 C CA . ARG A 1 99 ? -16.033 2.609 36.299 1.00 64.31 99 ARG A CA 1
ATOM 756 C C . ARG A 1 99 ? -14.584 2.422 35.826 1.00 64.31 99 ARG A C 1
ATOM 758 O O . ARG A 1 99 ? -14.195 3.018 34.830 1.00 64.31 99 ARG A O 1
ATOM 765 N N . GLN A 1 100 ? -13.780 1.607 36.511 1.00 68.25 100 GLN A N 1
ATOM 766 C CA . GLN A 1 100 ? -12.324 1.578 36.294 1.00 68.25 100 GLN A CA 1
ATOM 767 C C . GLN A 1 100 ? -11.909 0.754 35.059 1.00 68.25 100 GLN A C 1
ATOM 769 O O . GLN A 1 100 ? -11.114 1.215 34.240 1.00 68.25 100 GLN A O 1
ATOM 774 N N . THR A 1 101 ? -12.479 -0.443 34.885 1.00 69.50 101 THR A N 1
ATOM 775 C CA . THR A 1 101 ? -12.187 -1.330 33.742 1.00 69.50 101 THR A CA 1
ATOM 776 C C . THR A 1 101 ? -12.775 -0.790 32.436 1.00 69.50 101 THR A C 1
ATOM 778 O O . THR A 1 101 ? -12.152 -0.894 31.375 1.00 69.50 101 THR A O 1
ATOM 781 N N . ASP A 1 102 ? -13.953 -0.167 32.512 1.00 69.94 102 ASP A N 1
ATOM 782 C CA . ASP A 1 102 ? -14.630 0.440 31.365 1.00 69.94 102 ASP A CA 1
ATOM 783 C C . ASP A 1 102 ? -13.851 1.663 30.846 1.00 69.94 102 ASP A C 1
ATOM 785 O O . ASP A 1 102 ? -13.647 1.819 29.643 1.00 69.94 102 ASP A O 1
ATOM 789 N N . ASP A 1 103 ? -13.305 2.490 31.741 1.00 71.88 103 ASP A N 1
ATOM 790 C CA . ASP A 1 103 ? -12.495 3.645 31.345 1.00 71.88 103 ASP A CA 1
ATOM 791 C C . ASP A 1 103 ? -11.137 3.260 30.747 1.00 71.88 103 ASP A C 1
ATOM 793 O O . ASP A 1 103 ? -10.690 3.900 29.789 1.00 71.88 103 ASP A O 1
ATOM 797 N N . MET A 1 104 ? -10.499 2.191 31.234 1.00 71.88 104 MET A N 1
ATOM 798 C CA . MET A 1 104 ? -9.258 1.695 30.630 1.00 71.88 104 MET A CA 1
ATOM 799 C C . MET A 1 104 ? -9.500 1.120 29.227 1.00 71.88 104 MET A C 1
ATOM 801 O O . MET A 1 104 ? -8.781 1.461 28.285 1.00 71.88 104 MET A O 1
ATOM 805 N N . THR A 1 105 ? -10.565 0.333 29.057 1.00 71.44 105 THR A N 1
ATOM 806 C CA . THR A 1 105 ? -10.950 -0.246 27.759 1.00 71.44 105 THR A CA 1
ATOM 807 C C . THR A 1 105 ? -11.282 0.843 26.734 1.00 71.44 105 THR A C 1
ATOM 809 O O . THR A 1 105 ? -10.834 0.776 25.589 1.00 71.44 105 THR A O 1
ATOM 812 N N . LYS A 1 106 ? -11.986 1.910 27.145 1.00 70.31 106 LYS A N 1
ATOM 813 C CA . LYS A 1 106 ? -12.272 3.076 26.288 1.00 70.31 106 LYS A CA 1
ATOM 814 C C . LYS A 1 106 ? -11.012 3.783 25.813 1.00 70.31 106 LYS A C 1
ATOM 816 O O . LYS A 1 106 ? -10.949 4.175 24.649 1.00 70.31 106 LYS A O 1
ATOM 821 N N . ARG A 1 107 ? -10.024 3.975 26.695 1.00 73.38 107 ARG A N 1
ATOM 822 C CA . ARG A 1 107 ? -8.762 4.637 26.333 1.00 73.38 107 ARG A CA 1
ATOM 823 C C . ARG A 1 107 ? -8.029 3.834 25.272 1.00 73.38 107 ARG A C 1
ATOM 825 O O . ARG A 1 107 ? -7.716 4.388 24.224 1.00 73.38 107 ARG A O 1
ATOM 832 N N . ILE A 1 108 ? -7.849 2.534 25.505 1.00 76.56 108 ILE A N 1
ATOM 833 C CA . ILE A 1 108 ? -7.199 1.628 24.551 1.00 76.56 108 ILE A CA 1
ATOM 834 C C . ILE A 1 108 ? -7.947 1.640 23.214 1.00 76.56 108 ILE A C 1
ATOM 836 O O . ILE A 1 108 ? -7.335 1.834 22.169 1.00 76.56 108 ILE A O 1
ATOM 840 N N . PHE A 1 109 ? -9.276 1.533 23.236 1.00 75.75 109 PHE A N 1
ATOM 841 C CA . PHE A 1 109 ? -10.079 1.543 22.016 1.00 75.75 109 PHE A CA 1
ATOM 842 C C . PHE A 1 109 ? -9.996 2.877 21.254 1.00 75.75 109 PHE A C 1
ATOM 844 O O . PHE A 1 109 ? -9.882 2.883 20.031 1.00 75.75 109 PHE A O 1
ATOM 851 N N . ALA A 1 110 ? -10.001 4.018 21.947 1.00 74.62 110 ALA A N 1
ATOM 852 C CA . ALA A 1 110 ? -9.842 5.332 21.322 1.00 74.62 110 ALA A CA 1
ATOM 853 C C . ALA A 1 110 ? -8.435 5.541 20.735 1.00 74.62 110 ALA A C 1
ATOM 855 O O . ALA A 1 110 ? -8.294 6.219 19.713 1.00 74.62 110 ALA A O 1
ATOM 856 N N . VAL A 1 111 ? -7.400 4.969 21.361 1.00 78.62 111 VAL A N 1
ATOM 857 C CA . VAL A 1 111 ? -6.035 4.944 20.814 1.00 78.62 111 VAL A CA 1
ATOM 858 C C . VAL A 1 111 ? -6.010 4.106 19.540 1.00 78.62 111 VAL A C 1
ATOM 860 O O . VAL A 1 111 ? -5.648 4.637 18.495 1.00 78.62 111 VAL A O 1
ATOM 863 N N . LEU A 1 112 ? -6.480 2.857 19.600 1.00 78.19 112 LEU A N 1
ATOM 864 C CA . LEU A 1 112 ? -6.512 1.935 18.461 1.00 78.19 112 LEU A CA 1
ATOM 865 C C . LEU A 1 112 ? -7.329 2.495 17.295 1.00 78.19 112 LEU A C 1
ATOM 867 O O . LEU A 1 112 ? -6.888 2.461 16.152 1.00 78.19 112 LEU A O 1
ATOM 871 N N . SER A 1 113 ? -8.491 3.084 17.578 1.00 77.44 113 SER A N 1
ATOM 872 C CA . SER A 1 113 ? -9.344 3.683 16.553 1.00 77.44 113 SER A CA 1
ATOM 873 C C . SER A 1 113 ? -8.649 4.860 15.854 1.00 77.44 113 SER A C 1
ATOM 875 O O . SER A 1 113 ? -8.653 4.969 14.628 1.00 77.44 113 SER A O 1
ATOM 877 N N . SER A 1 114 ? -7.977 5.710 16.636 1.00 76.38 114 SER A N 1
ATOM 878 C CA . SER A 1 114 ? -7.188 6.833 16.125 1.00 76.38 114 SER A CA 1
ATOM 879 C C . SER A 1 114 ? -5.967 6.371 15.331 1.00 76.38 114 SER A C 1
ATOM 881 O O . SER A 1 114 ? -5.634 6.999 14.330 1.00 76.38 114 SER A O 1
ATOM 883 N N . GLN A 1 115 ? -5.308 5.294 15.765 1.00 79.19 115 GLN A N 1
ATOM 884 C CA . GLN A 1 115 ? -4.191 4.683 15.049 1.00 79.19 115 GLN A CA 1
ATOM 885 C C . GLN A 1 115 ? -4.659 4.121 13.713 1.00 79.19 115 GLN A C 1
ATOM 887 O O . GLN A 1 115 ? -4.096 4.486 12.695 1.00 79.19 115 GLN A O 1
ATOM 892 N N . MET A 1 116 ? -5.734 3.330 13.684 1.00 77.31 116 MET A N 1
ATOM 893 C CA . MET A 1 116 ? -6.248 2.760 12.437 1.00 77.31 116 MET A CA 1
ATOM 894 C C . MET A 1 116 ? -6.647 3.833 11.422 1.00 77.31 116 MET A C 1
ATOM 896 O O . MET A 1 116 ? -6.350 3.677 10.240 1.00 77.31 116 MET A O 1
ATOM 900 N N . LEU A 1 117 ? -7.281 4.929 11.853 1.00 77.88 117 LEU A N 1
ATOM 901 C CA . LEU A 1 117 ? -7.657 6.022 10.950 1.00 77.88 117 LEU A CA 1
ATOM 902 C C . LEU A 1 117 ? -6.420 6.752 10.411 1.00 77.88 117 LEU A C 1
ATOM 904 O O . LEU A 1 117 ? -6.322 7.003 9.212 1.00 77.88 117 LEU A O 1
ATOM 908 N N . ASN A 1 118 ? -5.454 7.036 11.284 1.00 79.44 118 ASN A N 1
ATOM 909 C CA . ASN A 1 118 ? -4.221 7.706 10.897 1.00 79.44 118 ASN A CA 1
ATOM 910 C C . ASN A 1 118 ? -3.349 6.833 9.981 1.00 79.44 118 ASN A C 1
ATOM 912 O O . ASN A 1 118 ? -2.899 7.306 8.944 1.00 79.44 118 ASN A O 1
ATOM 916 N N . THR A 1 119 ? -3.177 5.550 10.302 1.00 75.88 119 THR A N 1
ATOM 917 C CA . THR A 1 119 ? -2.501 4.575 9.439 1.00 75.88 119 THR A CA 1
ATOM 918 C C . THR A 1 119 ? -3.231 4.443 8.109 1.00 75.88 119 THR A C 1
ATOM 920 O O . THR A 1 119 ? -2.588 4.465 7.070 1.00 75.88 119 THR A O 1
ATOM 923 N N . SER A 1 120 ? -4.568 4.394 8.101 1.00 73.44 120 SER A N 1
ATOM 924 C CA . SER A 1 120 ? -5.327 4.355 6.846 1.00 73.44 120 SER A CA 1
ATOM 925 C C . SER A 1 120 ? -5.007 5.561 5.966 1.00 73.44 120 SER A C 1
ATOM 927 O O . SER A 1 120 ? -4.802 5.384 4.774 1.00 73.44 120 SER A O 1
ATOM 929 N N . PHE A 1 121 ? -4.890 6.766 6.523 1.00 74.56 121 PHE A N 1
ATOM 930 C CA . PHE A 1 121 ? -4.531 7.943 5.734 1.00 74.56 121 PHE A CA 1
ATOM 931 C C . PHE A 1 121 ? -3.055 7.930 5.312 1.00 74.56 121 PHE A C 1
ATOM 933 O O . PHE A 1 121 ? -2.752 7.976 4.126 1.00 74.56 121 PHE A O 1
ATOM 940 N N . VAL A 1 122 ? -2.131 7.807 6.264 1.00 77.75 122 VAL A N 1
ATOM 941 C CA . VAL A 1 122 ? -0.688 7.978 6.033 1.00 77.75 122 VAL A CA 1
ATOM 942 C C . VAL A 1 122 ? -0.047 6.803 5.294 1.00 77.75 122 VAL A C 1
ATOM 944 O O . VAL A 1 122 ? 0.966 6.990 4.631 1.00 77.75 122 VAL A O 1
ATOM 947 N N . PHE A 1 123 ? -0.646 5.613 5.334 1.00 75.69 123 PHE A N 1
ATOM 948 C CA . PHE A 1 123 ? -0.169 4.440 4.597 1.00 75.69 123 PHE A CA 1
ATOM 949 C C . PHE A 1 123 ? -0.917 4.221 3.278 1.00 75.69 123 PHE A C 1
ATOM 951 O O . PHE A 1 123 ? -0.286 4.013 2.243 1.00 75.69 123 PHE A O 1
ATOM 958 N N . THR A 1 124 ? -2.253 4.295 3.281 1.00 76.38 124 THR A N 1
ATOM 959 C CA . THR A 1 124 ? -3.037 4.000 2.066 1.00 76.38 124 THR A CA 1
ATOM 960 C C . THR A 1 124 ? -2.866 5.094 1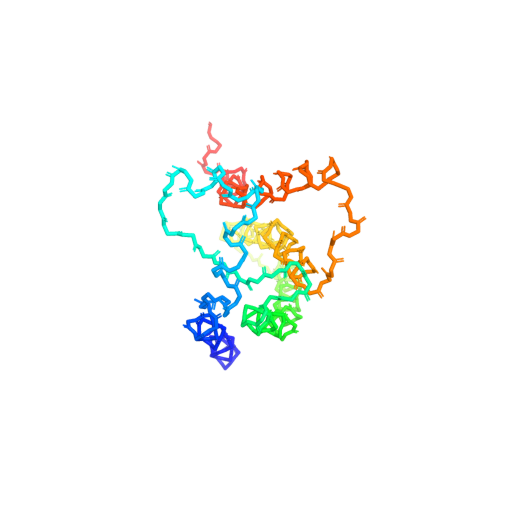.021 1.00 76.38 124 THR A C 1
ATOM 962 O O . THR A 1 124 ? -2.810 4.785 -0.162 1.00 76.38 124 THR A O 1
ATOM 965 N N . PHE A 1 125 ? -2.740 6.363 1.423 1.00 80.25 125 PHE A N 1
ATOM 966 C CA . PHE A 1 125 ? -2.605 7.466 0.471 1.00 80.25 125 PHE A CA 1
ATOM 967 C C . PHE A 1 125 ? -1.312 7.387 -0.369 1.00 80.25 125 PHE A C 1
ATOM 969 O O . PHE A 1 125 ? -1.426 7.410 -1.595 1.00 80.25 125 PHE A O 1
ATOM 976 N N . PRO A 1 126 ? -0.103 7.200 0.208 1.00 80.62 126 PRO A N 1
ATOM 977 C CA . PRO A 1 126 ? 1.108 6.955 -0.580 1.00 80.62 126 PRO A CA 1
ATOM 978 C C . PRO A 1 126 ? 1.007 5.744 -1.507 1.00 80.62 126 PRO A C 1
ATOM 980 O O . PRO A 1 126 ? 1.444 5.818 -2.651 1.00 80.62 126 PRO A O 1
ATOM 983 N N . ILE A 1 127 ? 0.403 4.646 -1.039 1.00 79.31 127 ILE A N 1
ATOM 984 C CA . ILE A 1 127 ? 0.230 3.433 -1.848 1.00 79.31 127 ILE A CA 1
ATOM 985 C C . ILE A 1 127 ? -0.708 3.693 -3.026 1.00 79.31 127 ILE A C 1
ATOM 987 O O . ILE A 1 127 ? -0.405 3.282 -4.139 1.00 79.31 127 ILE A O 1
ATOM 991 N N . LEU A 1 128 ? -1.809 4.417 -2.817 1.00 79.81 128 LEU A N 1
ATOM 992 C CA . LEU A 1 128 ? -2.711 4.804 -3.901 1.00 79.81 128 LEU A CA 1
ATOM 993 C C . LEU A 1 128 ? -2.006 5.688 -4.930 1.00 79.81 128 LEU A C 1
ATOM 995 O O . LEU A 1 128 ? -2.202 5.487 -6.124 1.00 79.81 128 LEU A O 1
ATOM 999 N N . ILE A 1 129 ? -1.163 6.626 -4.493 1.00 80.88 129 ILE A N 1
ATOM 1000 C CA . ILE A 1 129 ? -0.376 7.446 -5.419 1.00 80.88 129 ILE A CA 1
ATOM 1001 C C . ILE A 1 129 ? 0.621 6.590 -6.205 1.00 80.88 129 ILE A C 1
ATOM 1003 O O . ILE A 1 129 ? 0.731 6.760 -7.417 1.00 80.88 129 ILE A O 1
ATOM 1007 N N . LEU A 1 130 ? 1.311 5.651 -5.550 1.00 77.56 130 LEU A N 1
ATOM 1008 C CA . LEU A 1 130 ? 2.188 4.699 -6.236 1.00 77.56 130 LEU A CA 1
ATOM 1009 C C . LEU A 1 130 ? 1.410 3.889 -7.281 1.00 77.56 130 LEU A C 1
ATOM 1011 O O . LEU A 1 130 ? 1.849 3.808 -8.424 1.00 77.56 130 LEU A O 1
ATOM 1015 N N . CYS A 1 131 ? 0.225 3.377 -6.933 1.00 77.19 131 CYS A N 1
ATOM 1016 C CA . CYS A 1 131 ? -0.647 2.687 -7.882 1.00 77.19 131 CYS A CA 1
ATOM 1017 C C . CYS A 1 131 ? -1.017 3.578 -9.075 1.00 77.19 131 CYS A C 1
ATOM 1019 O O . CYS A 1 131 ? -0.927 3.138 -10.217 1.00 77.19 131 CYS A O 1
ATOM 1021 N N . LEU A 1 132 ? -1.416 4.829 -8.826 1.00 80.75 132 LEU A N 1
ATOM 1022 C CA . LEU A 1 132 ? -1.799 5.768 -9.882 1.00 80.75 132 LEU A CA 1
ATOM 1023 C C . LEU A 1 132 ? -0.635 6.060 -10.831 1.00 80.75 132 LEU A C 1
ATOM 1025 O O . LEU A 1 132 ? -0.833 6.044 -12.038 1.00 80.75 132 LEU A O 1
ATOM 1029 N N . PHE A 1 133 ? 0.576 6.267 -10.314 1.00 77.88 133 PHE A N 1
ATOM 1030 C CA . PHE A 1 133 ? 1.759 6.534 -11.138 1.00 77.88 133 PHE A CA 1
ATOM 1031 C C . PHE A 1 133 ? 2.304 5.316 -11.882 1.00 77.88 133 PHE A C 1
ATOM 1033 O O . PHE A 1 133 ? 2.955 5.466 -12.912 1.00 77.88 133 PHE A O 1
ATOM 1040 N N . SER A 1 134 ? 2.036 4.108 -11.396 1.00 76.19 134 SER A N 1
ATOM 1041 C CA . SER A 1 134 ? 2.362 2.890 -12.137 1.00 76.19 134 SER A CA 1
ATOM 1042 C C . SER A 1 134 ? 1.367 2.592 -13.263 1.00 76.19 134 SER A C 1
ATOM 1044 O O . SER A 1 134 ? 1.741 1.920 -14.219 1.00 76.19 134 SER A O 1
ATOM 1046 N N . LEU A 1 135 ? 0.122 3.074 -13.157 1.00 77.69 135 LEU A N 1
ATOM 1047 C CA . LEU A 1 135 ? -0.946 2.830 -14.138 1.00 77.69 135 LEU A CA 1
ATOM 1048 C C . LEU A 1 135 ? -1.127 3.970 -15.147 1.00 77.69 135 LEU A C 1
ATOM 1050 O O . LEU A 1 135 ? -1.565 3.731 -16.268 1.00 77.69 135 LEU A O 1
ATOM 1054 N N . ILE A 1 136 ? -0.836 5.206 -14.750 1.00 81.06 136 ILE A N 1
ATOM 1055 C CA . ILE A 1 136 ? -0.977 6.397 -15.590 1.00 81.06 136 ILE A CA 1
ATOM 1056 C C . ILE A 1 136 ? 0.408 6.806 -16.072 1.00 81.06 136 ILE A C 1
ATOM 1058 O O . ILE A 1 136 ? 1.336 6.923 -15.272 1.00 81.06 136 ILE A O 1
ATOM 1062 N N . ASP A 1 137 ? 0.538 7.064 -17.372 1.00 79.62 137 ASP A N 1
ATOM 1063 C CA . ASP A 1 137 ? 1.773 7.610 -17.920 1.00 79.62 137 ASP A CA 1
ATOM 1064 C C . ASP A 1 137 ? 1.995 9.044 -17.407 1.00 79.62 137 ASP A C 1
ATOM 1066 O O . ASP A 1 137 ? 1.263 9.981 -17.734 1.00 79.62 137 ASP A O 1
ATOM 1070 N N . THR A 1 138 ? 3.007 9.206 -16.557 1.00 73.94 138 THR A N 1
ATOM 1071 C CA . THR A 1 138 ? 3.416 10.496 -15.992 1.00 73.94 138 THR A CA 1
ATOM 1072 C C . THR A 1 138 ? 4.501 11.197 -16.799 1.00 73.94 138 THR A C 1
ATOM 1074 O O . THR A 1 138 ? 5.006 12.220 -16.340 1.00 73.94 138 THR A O 1
ATOM 1077 N N . SER A 1 139 ? 4.860 10.696 -17.986 1.00 74.50 139 SER A N 1
ATOM 1078 C CA . SER A 1 139 ? 5.856 11.311 -18.880 1.00 74.50 139 SER A CA 1
ATOM 1079 C C . SER A 1 139 ? 5.572 12.789 -19.193 1.00 74.50 139 SER A C 1
ATOM 1081 O O . SER A 1 139 ? 6.485 13.562 -19.466 1.00 74.50 139 SER A O 1
ATOM 1083 N N . SER A 1 140 ? 4.307 13.206 -19.089 1.00 77.69 140 SER A N 1
ATOM 1084 C CA . SER A 1 140 ? 3.856 14.582 -19.328 1.00 77.69 140 SER A CA 1
ATOM 1085 C C . SER A 1 140 ? 4.084 15.548 -18.152 1.00 77.69 140 SER A C 1
ATOM 1087 O O . SER A 1 140 ? 3.870 16.751 -18.304 1.00 77.69 140 SER A O 1
ATOM 1089 N N . ILE A 1 141 ? 4.476 15.062 -16.967 1.00 79.19 141 ILE A N 1
ATOM 1090 C CA . ILE A 1 141 ? 4.664 15.904 -15.776 1.00 79.19 141 ILE A CA 1
ATOM 1091 C C . ILE A 1 141 ? 6.117 16.405 -15.721 1.00 79.19 141 ILE A C 1
ATOM 1093 O O . ILE A 1 141 ? 7.040 15.592 -15.686 1.00 79.19 141 ILE A O 1
ATOM 1097 N N . PRO A 1 142 ? 6.364 17.727 -15.638 1.00 83.25 142 PRO A N 1
ATOM 1098 C CA . PRO A 1 142 ? 7.721 18.257 -15.560 1.00 83.25 142 PRO A CA 1
ATOM 1099 C C . PRO A 1 142 ? 8.423 17.834 -14.259 1.00 83.25 142 PRO A C 1
ATOM 1101 O O . PRO A 1 142 ? 7.866 17.945 -13.160 1.00 83.25 142 PRO A O 1
ATOM 1104 N N . GLY A 1 143 ? 9.689 17.416 -14.370 1.00 78.69 143 GLY A N 1
ATOM 1105 C CA . GLY A 1 143 ? 10.474 16.861 -13.257 1.00 78.69 143 GLY A CA 1
ATOM 1106 C C . GLY A 1 143 ? 10.598 17.778 -12.031 1.00 78.69 143 GLY A C 1
ATOM 1107 O O . GLY A 1 143 ? 10.661 17.294 -10.901 1.00 78.69 143 GLY A O 1
ATOM 1108 N N . VAL A 1 144 ? 10.529 19.099 -12.228 1.00 81.50 144 VAL A N 1
ATOM 1109 C CA . VAL A 1 144 ? 10.565 20.111 -11.153 1.00 81.50 144 VAL A CA 1
ATOM 1110 C C . VAL A 1 144 ? 9.384 19.975 -10.185 1.00 81.50 144 VAL A C 1
ATOM 1112 O O . VAL A 1 144 ? 9.536 20.229 -8.994 1.00 81.50 144 VAL A O 1
ATOM 1115 N N . ILE A 1 145 ? 8.216 19.544 -10.667 1.00 82.12 145 ILE A N 1
ATOM 1116 C CA . ILE A 1 145 ? 7.032 19.296 -9.828 1.00 82.12 145 ILE A CA 1
ATOM 1117 C C . ILE A 1 145 ? 7.114 17.900 -9.202 1.00 82.12 145 ILE A C 1
ATOM 1119 O O . ILE A 1 145 ? 6.713 17.677 -8.057 1.00 82.12 145 ILE A O 1
ATOM 1123 N N . PHE A 1 146 ? 7.674 16.952 -9.943 1.00 80.25 146 PHE A N 1
ATOM 1124 C CA . PHE A 1 146 ? 7.704 15.552 -9.553 1.00 80.25 146 PHE A CA 1
ATOM 1125 C C . PHE A 1 146 ? 8.690 15.258 -8.412 1.00 80.25 146 PHE A C 1
ATOM 1127 O O . PHE A 1 146 ? 8.388 14.463 -7.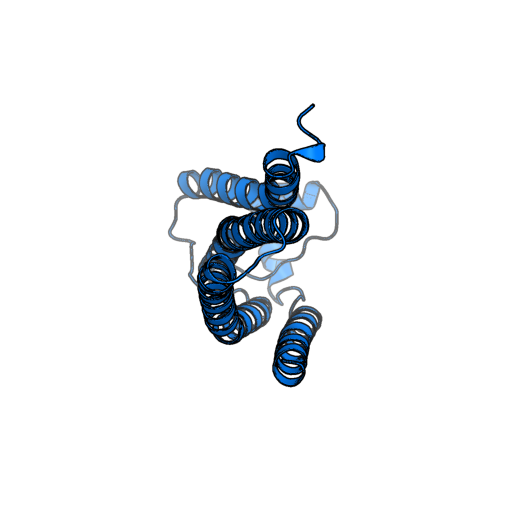521 1.00 80.25 146 PHE A O 1
ATOM 1134 N N . ALA A 1 147 ? 9.841 15.934 -8.382 1.00 79.81 147 ALA A N 1
ATOM 1135 C CA . ALA A 1 147 ? 10.854 15.780 -7.336 1.00 79.81 147 ALA A CA 1
ATOM 1136 C C . ALA A 1 147 ? 10.364 16.129 -5.906 1.00 79.81 147 ALA A C 1
ATOM 1138 O O . ALA A 1 147 ? 10.511 15.287 -5.005 1.00 79.81 147 ALA A O 1
ATOM 1139 N N . PRO A 1 148 ? 9.749 17.305 -5.645 1.00 86.31 148 PRO A N 1
ATOM 1140 C CA . PRO A 1 148 ? 9.210 17.617 -4.322 1.00 86.31 148 PRO A CA 1
ATOM 1141 C C . PRO A 1 148 ? 8.012 16.730 -3.969 1.00 86.31 148 PRO A C 1
ATOM 1143 O O . PRO A 1 148 ? 7.878 16.321 -2.817 1.00 86.31 148 PRO A O 1
ATOM 1146 N N . MET A 1 149 ? 7.183 16.362 -4.951 1.00 83.69 149 MET A N 1
ATOM 1147 C CA . MET A 1 149 ? 6.061 15.448 -4.738 1.00 83.69 149 MET A CA 1
ATOM 1148 C C . MET A 1 149 ? 6.533 14.066 -4.264 1.00 83.69 149 MET A C 1
ATOM 1150 O O . MET A 1 149 ? 6.041 13.568 -3.252 1.00 83.69 149 MET A O 1
ATOM 1154 N N . ARG A 1 150 ? 7.528 13.468 -4.938 1.00 80.38 150 ARG A N 1
ATOM 1155 C CA . ARG A 1 150 ? 8.144 12.194 -4.524 1.00 80.38 150 ARG A CA 1
ATOM 1156 C C . ARG A 1 150 ? 8.710 12.276 -3.108 1.00 80.38 150 ARG A C 1
ATOM 1158 O O . ARG A 1 150 ? 8.440 11.398 -2.292 1.00 80.38 150 ARG A O 1
ATOM 1165 N N . SER A 1 151 ? 9.436 13.349 -2.800 1.00 84.19 151 SER A N 1
ATOM 1166 C CA . SER A 1 151 ? 9.997 13.577 -1.462 1.00 84.19 151 SER A CA 1
ATOM 1167 C C . SER A 1 151 ? 8.909 13.662 -0.386 1.00 84.19 151 SER A C 1
ATOM 1169 O O . SER A 1 151 ? 9.025 13.027 0.660 1.00 84.19 151 SER A O 1
ATOM 1171 N N . ALA A 1 152 ? 7.816 14.383 -0.651 1.00 86.00 152 ALA A N 1
ATOM 1172 C CA . ALA A 1 152 ? 6.693 14.501 0.278 1.00 86.00 152 ALA A CA 1
ATOM 1173 C C . ALA A 1 152 ? 5.991 13.155 0.527 1.00 86.00 152 ALA A C 1
ATOM 1175 O O . ALA A 1 152 ? 5.671 12.825 1.669 1.00 86.00 152 ALA A O 1
ATOM 1176 N N . ILE A 1 153 ? 5.792 12.352 -0.523 1.00 83.50 153 ILE A N 1
ATOM 1177 C CA . ILE A 1 153 ? 5.174 11.021 -0.423 1.00 83.50 153 ILE A CA 1
ATOM 1178 C C . ILE A 1 153 ? 6.062 10.062 0.377 1.00 83.50 153 ILE A C 1
ATOM 1180 O O . ILE A 1 153 ? 5.560 9.347 1.244 1.00 83.50 153 ILE A O 1
ATOM 1184 N N . LEU A 1 154 ? 7.376 10.072 0.133 1.00 82.12 154 LEU A N 1
ATOM 1185 C CA . LEU A 1 154 ? 8.332 9.258 0.889 1.00 82.12 154 LEU A CA 1
ATOM 1186 C C . LEU A 1 154 ? 8.368 9.654 2.366 1.00 82.12 154 LEU A C 1
ATOM 1188 O O . LEU A 1 154 ? 8.355 8.784 3.233 1.00 82.12 154 LEU A O 1
ATOM 1192 N N . LEU A 1 155 ? 8.351 10.955 2.667 1.00 84.25 155 LEU A N 1
ATOM 1193 C CA . LEU A 1 155 ? 8.272 11.439 4.046 1.00 84.25 155 LEU A CA 1
ATOM 1194 C C . LEU A 1 155 ? 6.980 10.983 4.732 1.00 84.25 155 LEU A C 1
ATOM 1196 O O . LEU A 1 155 ? 7.037 10.501 5.862 1.00 84.25 155 LEU A O 1
ATOM 1200 N N . LEU A 1 156 ? 5.832 11.072 4.051 1.00 81.88 156 LEU A N 1
ATOM 1201 C CA . LEU A 1 156 ? 4.562 10.550 4.564 1.00 81.88 156 LEU A CA 1
ATOM 1202 C C . LEU A 1 156 ? 4.649 9.047 4.852 1.00 81.88 156 LEU A C 1
ATOM 1204 O O . LEU A 1 156 ? 4.262 8.613 5.935 1.00 81.88 156 LEU A O 1
ATOM 1208 N N . PHE A 1 157 ? 5.222 8.262 3.940 1.00 78.94 157 PHE A N 1
ATOM 1209 C CA . PHE A 1 157 ? 5.390 6.824 4.136 1.00 78.94 157 PHE A CA 1
ATOM 1210 C C . PHE A 1 157 ? 6.288 6.498 5.344 1.00 78.94 157 PHE A C 1
ATOM 1212 O O . PHE A 1 157 ? 5.923 5.684 6.195 1.00 78.94 157 PHE A O 1
ATOM 1219 N N . CYS A 1 158 ? 7.423 7.191 5.481 1.00 81.31 158 CYS A N 1
ATOM 1220 C CA . CYS A 1 158 ? 8.356 7.029 6.600 1.00 81.31 158 CYS A CA 1
ATOM 1221 C C . CYS A 1 158 ? 7.773 7.473 7.952 1.00 81.31 158 CYS A C 1
ATOM 1223 O O . CYS A 1 158 ? 8.199 6.987 9.000 1.00 81.31 158 CYS A O 1
ATOM 1225 N N . LEU A 1 159 ? 6.791 8.378 7.955 1.00 81.12 159 LEU A N 1
ATOM 1226 C CA . LEU A 1 159 ? 6.133 8.840 9.177 1.00 81.12 159 LEU A CA 1
ATOM 1227 C C . LEU A 1 159 ? 5.181 7.799 9.781 1.00 81.12 159 LEU A C 1
ATOM 1229 O O . LEU A 1 159 ? 4.869 7.903 10.966 1.00 81.12 159 LEU A O 1
ATOM 1233 N N . ASN A 1 160 ? 4.744 6.787 9.030 1.00 75.69 160 ASN A N 1
ATOM 1234 C CA . ASN A 1 160 ? 3.770 5.794 9.494 1.00 75.69 160 ASN A CA 1
ATOM 1235 C C . ASN A 1 160 ? 4.157 5.069 10.816 1.00 75.69 160 ASN A C 1
ATOM 1237 O O . ASN A 1 160 ? 3.370 5.112 11.774 1.00 75.69 160 ASN A O 1
ATOM 1241 N N . PRO A 1 161 ? 5.351 4.450 10.954 1.00 74.81 161 PRO A N 1
ATOM 1242 C CA . PRO A 1 161 ? 5.748 3.796 12.208 1.00 74.81 161 PRO A CA 1
ATOM 1243 C C . PRO A 1 161 ? 5.890 4.790 13.372 1.00 74.81 161 PRO A C 1
ATOM 1245 O O . PRO A 1 161 ? 5.462 4.508 14.499 1.00 74.81 161 PRO A O 1
ATOM 1248 N N . THR A 1 162 ? 6.423 5.982 13.096 1.00 79.69 162 THR A N 1
ATOM 1249 C CA . THR A 1 162 ? 6.610 7.044 14.092 1.00 79.69 162 THR A CA 1
ATOM 1250 C C . THR A 1 162 ? 5.273 7.567 14.601 1.00 79.69 162 THR A C 1
ATOM 1252 O O . THR A 1 162 ? 5.085 7.699 15.805 1.00 79.69 162 THR A O 1
ATOM 1255 N N . GLN A 1 163 ? 4.306 7.806 13.716 1.00 77.19 163 GLN A N 1
ATOM 1256 C CA . GLN A 1 163 ? 2.977 8.279 14.090 1.00 77.19 163 GLN A CA 1
ATOM 1257 C C . GLN A 1 163 ? 2.193 7.237 14.883 1.00 77.19 163 GLN A C 1
ATOM 1259 O O . GLN A 1 163 ? 1.539 7.585 15.864 1.00 77.19 163 GLN A O 1
ATOM 1264 N N . THR A 1 164 ? 2.284 5.958 14.510 1.00 73.75 164 THR A N 1
ATOM 1265 C CA . THR A 1 164 ? 1.622 4.875 15.254 1.00 73.75 164 THR A CA 1
ATOM 1266 C C . THR A 1 164 ? 2.137 4.812 16.695 1.00 73.75 164 THR A C 1
ATOM 1268 O O . THR A 1 164 ? 1.345 4.759 17.643 1.00 73.75 164 THR A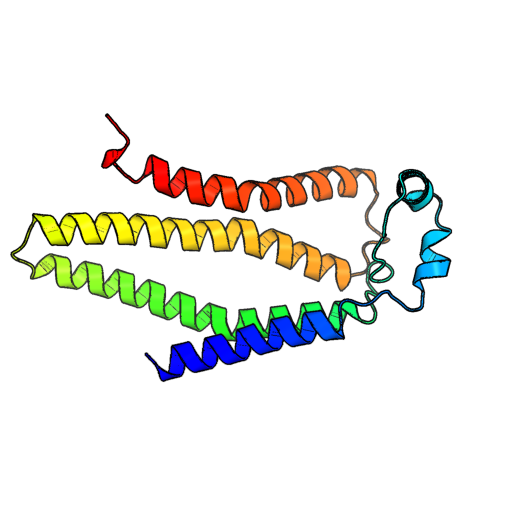 O 1
ATOM 1271 N N . SER A 1 165 ? 3.457 4.920 16.863 1.00 77.69 165 SER A N 1
ATOM 1272 C CA . SER A 1 165 ? 4.131 4.950 18.166 1.00 77.69 165 SER A CA 1
ATOM 1273 C C . SER A 1 165 ? 3.812 6.225 18.954 1.00 77.69 165 SER A C 1
ATOM 1275 O O . SER A 1 165 ? 3.530 6.179 20.149 1.00 77.69 165 SER A O 1
ATOM 1277 N N . LEU A 1 166 ? 3.783 7.375 18.284 1.00 78.31 166 LEU A N 1
ATOM 1278 C CA . LEU A 1 166 ? 3.516 8.674 18.895 1.00 78.31 166 LEU A CA 1
ATOM 1279 C C . LEU A 1 166 ? 2.056 8.800 19.355 1.00 78.31 166 LEU A C 1
ATOM 1281 O O . LEU A 1 166 ? 1.810 9.276 20.460 1.00 78.31 166 LEU A O 1
ATOM 1285 N N . VAL A 1 167 ? 1.084 8.300 18.584 1.00 78.12 167 VAL A N 1
ATOM 1286 C CA . VAL A 1 167 ? -0.326 8.230 19.013 1.00 78.12 167 VAL A CA 1
ATOM 1287 C C . VAL A 1 167 ? -0.482 7.311 20.225 1.00 78.12 167 VAL A C 1
ATOM 1289 O O . VAL A 1 167 ? -1.240 7.646 21.137 1.00 78.12 167 VAL A O 1
ATOM 1292 N N . TYR A 1 168 ? 0.252 6.193 20.269 1.00 74.69 168 TYR A N 1
ATOM 1293 C CA . TYR A 1 168 ? 0.267 5.306 21.431 1.00 74.69 168 TYR A CA 1
ATOM 1294 C C . TYR A 1 168 ? 0.787 6.026 22.681 1.00 74.69 168 TYR A C 1
ATOM 1296 O O . TYR A 1 168 ? 0.103 6.052 23.702 1.00 74.69 168 TYR A O 1
ATOM 1304 N N . ILE A 1 169 ? 1.957 6.664 22.590 1.00 78.19 169 ILE A N 1
ATOM 1305 C CA . ILE A 1 169 ? 2.604 7.347 23.720 1.00 78.19 169 ILE A CA 1
ATOM 1306 C C . ILE A 1 169 ? 1.776 8.551 24.188 1.00 78.19 169 ILE A C 1
ATOM 1308 O O . ILE A 1 169 ? 1.511 8.688 25.379 1.00 78.19 169 ILE A O 1
ATOM 1312 N N . LEU A 1 170 ? 1.313 9.406 23.269 1.00 73.62 170 LEU A N 1
ATOM 1313 C CA . LEU A 1 170 ? 0.584 10.630 23.621 1.00 73.62 170 LEU A CA 1
ATOM 1314 C C . LEU A 1 170 ? -0.789 10.360 24.238 1.00 73.62 170 LEU A C 1
ATOM 1316 O O . LEU A 1 170 ? -1.240 11.131 25.088 1.00 73.62 170 LEU A O 1
ATOM 1320 N N . LYS A 1 171 ? -1.475 9.298 23.804 1.00 69.88 171 LYS A N 1
ATOM 1321 C CA . LYS A 1 171 ? -2.800 8.950 24.332 1.00 69.88 171 LYS A CA 1
ATOM 1322 C C . LYS A 1 171 ? -2.745 8.008 25.535 1.00 69.88 171 LYS A C 1
ATOM 1324 O O . LYS A 1 171 ? -3.757 7.866 26.223 1.00 69.88 171 LYS A O 1
ATOM 1329 N N . ASN A 1 172 ? -1.592 7.405 25.831 1.00 70.31 172 ASN A N 1
ATOM 1330 C CA . ASN A 1 172 ? -1.412 6.586 27.021 1.00 70.31 172 ASN A CA 1
ATOM 1331 C C . ASN A 1 172 ? -0.961 7.441 28.217 1.00 70.31 172 ASN A C 1
ATOM 1333 O O . ASN A 1 172 ? 0.207 7.779 28.390 1.00 70.31 172 ASN A O 1
ATOM 1337 N N . THR A 1 173 ? -1.912 7.766 29.090 1.00 61.50 173 THR A N 1
ATOM 1338 C CA . THR A 1 173 ? -1.686 8.578 30.296 1.00 61.50 173 THR A CA 1
ATOM 1339 C C . THR A 1 173 ? -0.725 7.952 31.308 1.00 61.50 173 THR A C 1
ATOM 1341 O O . THR A 1 173 ? -0.223 8.675 32.157 1.00 61.50 173 THR A O 1
ATOM 1344 N N . MET A 1 174 ? -0.445 6.644 31.239 1.00 59.97 174 MET A N 1
ATOM 1345 C CA . MET A 1 174 ? 0.510 5.991 32.150 1.00 59.97 174 MET A CA 1
ATOM 1346 C C . MET A 1 174 ? 1.951 6.493 31.966 1.00 59.97 174 MET A C 1
ATOM 1348 O O . MET A 1 174 ? 2.741 6.413 32.903 1.00 59.97 174 MET A O 1
ATOM 1352 N N . HIS A 1 175 ? 2.278 7.038 30.788 1.00 53.97 175 HIS A N 1
ATOM 1353 C CA . HIS A 1 175 ? 3.594 7.604 30.471 1.00 53.97 175 HIS A CA 1
ATOM 1354 C C . HIS A 1 175 ? 3.648 9.138 30.573 1.00 53.97 175 HIS A C 1
ATOM 1356 O O . HIS A 1 175 ? 4.718 9.716 30.419 1.00 53.97 175 HIS A O 1
ATOM 1362 N N . ARG A 1 176 ? 2.518 9.805 30.854 1.00 55.00 176 ARG A N 1
ATOM 1363 C CA . ARG A 1 176 ? 2.462 11.226 31.233 1.00 55.00 176 ARG A CA 1
ATOM 1364 C C . ARG A 1 176 ? 2.530 11.322 32.760 1.00 55.00 176 ARG A C 1
ATOM 1366 O O . ARG A 1 176 ? 1.498 11.472 33.412 1.00 55.00 176 ARG A O 1
ATOM 1373 N N . LYS A 1 177 ? 3.725 11.167 33.323 1.00 49.72 177 LYS A N 1
ATOM 1374 C CA . LYS A 1 177 ? 4.037 11.638 34.677 1.00 49.72 177 LYS A CA 1
ATOM 1375 C C . LYS A 1 177 ? 4.920 12.865 34.567 1.00 49.72 177 LYS A C 1
ATOM 1377 O O . LYS A 1 177 ? 5.808 12.837 33.690 1.00 49.72 177 LYS A O 1
#

Sequence (177 aa):
QVALCAATLIILSSVVLAWSVYAKDSDEAPTIMEDPELQWLIERGGTIFMFGRPGNAQYFQYALISVGVAVALIGPVTFTLMTQSMALLKKVRRNSFSRQTDDMTKRIFAVLSSQMLNTSFVFTFPILILCLFSLIDTSSIPGVIFAPMRSAILLLFCLNPTQTSLVYILKNTMHRK

Secondary structure (DSSP, 8-state):
-HHHHHHHHHHHHHHHHHHHHH-S--TTHHHHTTSHHHHHHHHT-S------BTTB-TTHHHHHHHHHHHHHHHHHHHHHHHHHHHHHHHHHTTT---HHHHHHHHHHHHHHHHHHHHHHHHHHHHHHHHHHHHHS--TTS-HHHHHHHHHHHHHHHHHHHHHHHHHHHHH-GGG--

Foldseek 3Di:
DVVVVVVLVVLVVVLVVLCVVLQAADPCVVVVCVDPVCVVVVVVDDDDGHQDAWQCSPSVLSSLVSVVVSCVVVVVVVVVVLVVVVVVLVVVVVPDPDDPVNVVVVLVSVLVSVLVVLLCCLPVVLSVVVSCRNNDRPVVPDVVVVVVVVVVSVVSNVCSVVVNVVSVCVSPCVNVD